Protein AF-G5QFP7-F1 (afdb_monomer_lite)

Sequence (123 aa):
MHLFLHLILKANHSPAVVNTDIGEMLVERGQLITGRPKLVSETFIPDNKVKSLLRSFEGNGMIRIESKGRKFSLITVLKYDDFQAPNCPTDVQRMSNANTSNDAAHSKCCPTDVQYVLESTAA

Secondary structure (DSSP, 8-state):
-HHHHHHHHHS-SS-EEEEETTEEEEE-TTEEEE-HHHHHHHH---HHHHHHHHHHHHHTTSEEEEEETTTEEEEEETTHHHHH----HHHHHHHHT--------------S-----------

Structure (mmCIF, N/CA/C/O backbone):
data_AF-G5QFP7-F1
#
_entry.id   AF-G5QFP7-F1
#
loop_
_atom_site.group_PDB
_atom_site.id
_atom_site.type_symbol
_atom_site.label_atom_id
_atom_site.label_alt_id
_atom_site.label_comp_id
_atom_site.label_asym_id
_atom_site.label_entity_id
_atom_site.label_seq_id
_atom_site.pdbx_PDB_ins_code
_atom_site.Cartn_x
_atom_site.Cartn_y
_atom_site.Cartn_z
_atom_site.occupancy
_atom_site.B_iso_or_equiv
_atom_site.auth_seq_id
_atom_site.auth_comp_id
_atom_site.auth_asym_id
_atom_site.auth_atom_id
_atom_site.pdbx_PDB_model_num
ATOM 1 N N . MET A 1 1 ? 10.704 9.200 -4.167 1.00 63.16 1 MET A N 1
ATOM 2 C CA . MET A 1 1 ? 10.883 7.730 -4.170 1.00 63.16 1 MET A CA 1
ATOM 3 C C . MET A 1 1 ? 10.599 7.045 -2.823 1.00 63.16 1 MET A C 1
ATOM 5 O O . MET A 1 1 ? 10.527 5.827 -2.805 1.00 63.16 1 MET A O 1
ATOM 9 N N . HIS A 1 2 ? 10.361 7.775 -1.720 1.00 90.94 2 HIS A N 1
ATOM 10 C CA . HIS A 1 2 ? 10.196 7.186 -0.377 1.00 90.94 2 HIS A CA 1
ATOM 11 C C . HIS A 1 2 ? 9.010 6.205 -0.229 1.00 90.94 2 HIS A C 1
ATOM 13 O O . HIS A 1 2 ? 9.178 5.130 0.335 1.00 90.94 2 HIS A O 1
ATOM 19 N N . LEU A 1 3 ? 7.828 6.523 -0.783 1.00 96.25 3 LEU A N 1
ATOM 20 C CA . LEU A 1 3 ? 6.635 5.678 -0.607 1.00 96.25 3 LEU A CA 1
ATOM 21 C C . LEU A 1 3 ? 6.778 4.288 -1.240 1.00 96.25 3 LEU A C 1
ATOM 23 O O . LEU A 1 3 ? 6.375 3.311 -0.630 1.00 96.25 3 LEU A O 1
ATOM 27 N N . PHE A 1 4 ? 7.333 4.181 -2.450 1.00 96.50 4 PHE A N 1
ATOM 28 C CA . PHE A 1 4 ? 7.440 2.882 -3.121 1.00 96.50 4 PHE A CA 1
ATOM 29 C C . PHE A 1 4 ? 8.409 1.944 -2.395 1.00 96.50 4 PHE A C 1
ATOM 31 O O . PHE A 1 4 ? 8.081 0.784 -2.171 1.00 96.50 4 PHE A O 1
ATOM 38 N N . LEU A 1 5 ? 9.553 2.472 -1.944 1.00 96.38 5 LEU A N 1
ATOM 39 C CA . LEU A 1 5 ? 10.491 1.717 -1.114 1.00 96.38 5 LEU A CA 1
ATOM 40 C C . LEU A 1 5 ? 9.829 1.249 0.190 1.00 96.38 5 LEU A C 1
ATOM 42 O O . LEU A 1 5 ? 9.967 0.088 0.559 1.00 96.38 5 LEU A O 1
ATOM 46 N N . HIS A 1 6 ? 9.049 2.120 0.839 1.00 97.00 6 HIS A N 1
ATOM 47 C CA . HIS A 1 6 ? 8.269 1.759 2.026 1.00 97.00 6 HIS A CA 1
ATOM 48 C C . HIS A 1 6 ? 7.308 0.593 1.763 1.00 97.00 6 HIS A C 1
ATOM 50 O O . HIS A 1 6 ? 7.210 -0.315 2.581 1.00 97.00 6 HIS A O 1
ATOM 56 N N . LEU A 1 7 ? 6.627 0.580 0.610 1.00 97.44 7 LEU A N 1
ATOM 57 C CA . LEU A 1 7 ? 5.739 -0.524 0.230 1.00 97.44 7 LEU A CA 1
ATOM 58 C C . LEU A 1 7 ? 6.506 -1.835 0.021 1.00 97.44 7 LEU A C 1
ATOM 60 O O . LEU A 1 7 ? 6.042 -2.866 0.491 1.00 97.44 7 LEU A O 1
ATOM 64 N N . ILE A 1 8 ? 7.669 -1.798 -0.639 1.00 96.75 8 ILE A N 1
ATOM 65 C CA . ILE A 1 8 ? 8.512 -2.988 -0.841 1.00 96.75 8 ILE A CA 1
ATOM 66 C C . ILE A 1 8 ? 8.969 -3.548 0.508 1.00 96.75 8 ILE A C 1
ATOM 68 O O . ILE A 1 8 ? 8.805 -4.734 0.765 1.00 96.75 8 ILE A O 1
ATOM 72 N N . LEU A 1 9 ? 9.510 -2.705 1.386 1.00 96.00 9 LEU A N 1
ATOM 73 C CA . LEU A 1 9 ? 10.050 -3.160 2.670 1.00 96.00 9 LEU A CA 1
ATOM 74 C C . LEU A 1 9 ? 8.967 -3.666 3.629 1.00 96.00 9 LEU A C 1
ATOM 76 O O . LEU A 1 9 ? 9.239 -4.516 4.470 1.00 96.00 9 LEU A O 1
ATOM 80 N N . LYS A 1 10 ? 7.745 -3.139 3.519 1.00 96.31 10 LYS A N 1
ATOM 81 C CA . LYS A 1 10 ? 6.613 -3.523 4.368 1.00 96.31 10 LYS A CA 1
ATOM 82 C C . LYS A 1 10 ? 5.808 -4.701 3.804 1.00 96.31 10 LYS A C 1
ATOM 84 O O . LYS A 1 10 ? 5.013 -5.287 4.533 1.00 96.31 10 LYS A O 1
ATOM 89 N N . ALA A 1 11 ? 5.964 -5.020 2.520 1.00 97.19 11 ALA A N 1
ATOM 90 C CA . ALA A 1 11 ? 5.330 -6.182 1.918 1.00 97.19 11 ALA A CA 1
ATOM 91 C C . ALA A 1 11 ? 5.848 -7.475 2.554 1.00 97.19 11 ALA A C 1
ATOM 93 O O . ALA A 1 11 ? 7.031 -7.605 2.867 1.00 97.19 11 ALA A O 1
ATOM 94 N N . ASN A 1 12 ? 4.950 -8.439 2.727 1.00 96.56 12 ASN A N 1
ATOM 95 C CA . ASN A 1 12 ? 5.268 -9.731 3.306 1.00 96.56 12 ASN A CA 1
ATOM 96 C C . ASN A 1 12 ? 6.338 -10.452 2.476 1.00 96.56 12 ASN A C 1
ATOM 98 O O . ASN A 1 12 ? 6.188 -10.619 1.267 1.00 96.56 12 ASN A O 1
ATOM 102 N N . HIS A 1 13 ? 7.394 -10.940 3.131 1.00 94.69 13 HIS A N 1
ATOM 103 C CA . HIS A 1 13 ? 8.433 -11.739 2.468 1.00 94.69 13 HIS A CA 1
ATOM 104 C C . HIS A 1 13 ? 8.004 -13.203 2.243 1.00 94.69 13 HIS A C 1
ATOM 106 O O . HIS A 1 13 ? 8.600 -13.898 1.425 1.00 94.69 13 HIS A O 1
ATOM 112 N N . SER A 1 14 ? 6.981 -13.668 2.959 1.00 93.31 14 SER A N 1
ATOM 113 C CA . SER A 1 14 ? 6.376 -14.998 2.853 1.00 93.31 14 SER A CA 1
ATOM 114 C C . SER A 1 14 ? 4.880 -14.911 3.181 1.00 93.31 14 SER A C 1
ATOM 116 O O . SER A 1 14 ? 4.469 -13.952 3.842 1.00 93.31 14 SER A O 1
ATOM 118 N N . PRO A 1 15 ? 4.048 -15.856 2.707 1.00 95.75 15 PRO A N 1
ATOM 119 C CA . PRO A 1 15 ? 2.617 -15.845 2.992 1.00 95.75 15 PRO A CA 1
ATOM 120 C C . PRO A 1 15 ? 2.332 -15.886 4.497 1.00 95.75 15 PRO A C 1
ATOM 122 O O . PRO A 1 15 ? 2.944 -16.663 5.229 1.00 95.75 15 PRO A O 1
ATOM 125 N N . ALA A 1 16 ? 1.388 -15.067 4.957 1.00 95.25 16 ALA A N 1
ATOM 126 C CA . ALA A 1 16 ? 0.983 -15.015 6.357 1.00 95.25 16 ALA A CA 1
ATOM 127 C C . ALA A 1 16 ? -0.523 -14.781 6.490 1.00 95.25 16 ALA A C 1
ATOM 129 O O . ALA A 1 16 ? -1.113 -14.006 5.737 1.00 95.25 16 ALA A O 1
ATOM 130 N N . VAL A 1 17 ? -1.143 -15.424 7.478 1.00 95.31 17 VAL A N 1
ATOM 131 C CA . VAL A 1 17 ? -2.544 -15.175 7.834 1.00 95.31 17 VAL A CA 1
ATOM 132 C C . VAL A 1 17 ? -2.598 -13.999 8.801 1.00 95.31 17 VAL A C 1
ATOM 134 O O . VAL A 1 17 ? -1.948 -14.010 9.845 1.00 95.31 17 VAL A O 1
ATOM 137 N N . VAL A 1 18 ? -3.365 -12.970 8.447 1.00 92.06 18 VAL A N 1
ATOM 138 C CA . VAL A 1 18 ? -3.527 -11.755 9.249 1.00 92.06 18 VAL A CA 1
ATOM 139 C C . VAL A 1 18 ? -4.977 -11.633 9.697 1.00 92.06 18 VAL A C 1
ATOM 141 O O . VAL A 1 18 ? -5.900 -11.690 8.884 1.00 92.06 18 VAL A O 1
ATOM 144 N N . ASN A 1 19 ? -5.171 -11.417 10.997 1.00 90.94 19 ASN A N 1
ATOM 145 C CA . ASN A 1 19 ? -6.473 -11.098 11.569 1.00 90.94 19 ASN A CA 1
ATOM 146 C C . ASN A 1 19 ? -6.854 -9.655 11.230 1.00 90.94 19 ASN A C 1
ATOM 148 O O . ASN A 1 19 ? -6.150 -8.714 11.600 1.00 90.94 19 ASN A O 1
ATOM 152 N N . THR A 1 20 ? -7.971 -9.478 10.532 1.00 87.12 20 THR A N 1
ATOM 153 C CA . THR A 1 20 ? -8.505 -8.164 10.162 1.00 87.12 20 THR A CA 1
ATOM 154 C C . THR A 1 20 ? -9.934 -7.992 10.664 1.00 87.12 20 THR A C 1
ATOM 156 O O . THR A 1 20 ? -10.604 -8.958 11.021 1.00 87.12 20 THR A O 1
ATOM 159 N N . ASP A 1 21 ? -10.444 -6.761 10.623 1.00 83.88 21 ASP A N 1
ATOM 160 C CA . ASP A 1 21 ? -11.825 -6.434 11.013 1.00 83.88 21 ASP A CA 1
ATOM 161 C C . ASP A 1 21 ? -12.910 -7.185 10.214 1.00 83.88 21 ASP A C 1
ATOM 163 O O . ASP A 1 21 ? -14.076 -7.163 10.600 1.00 83.88 21 ASP A O 1
ATOM 167 N N . ILE A 1 22 ? -12.554 -7.795 9.079 1.00 85.62 22 ILE A N 1
ATOM 168 C CA . ILE A 1 22 ? -13.463 -8.580 8.228 1.00 85.62 22 ILE A CA 1
ATOM 169 C C . ILE A 1 22 ? -13.209 -10.093 8.327 1.00 85.62 22 ILE A C 1
ATOM 171 O O . ILE A 1 22 ? -13.807 -10.852 7.570 1.00 85.62 22 ILE A O 1
ATOM 175 N N . GLY A 1 23 ? -12.335 -10.524 9.243 1.00 88.62 23 GLY A N 1
ATOM 176 C CA . GLY A 1 23 ? -11.930 -11.915 9.438 1.00 88.62 23 GLY A CA 1
ATOM 177 C C . GLY A 1 23 ? -10.452 -12.169 9.135 1.00 88.62 23 GLY A C 1
ATOM 178 O O . GLY A 1 23 ? -9.664 -11.245 8.905 1.00 88.62 23 GLY A O 1
ATOM 179 N N . GLU A 1 24 ? -10.079 -13.444 9.151 1.00 91.88 24 GLU A N 1
ATOM 180 C CA . GLU A 1 24 ? -8.751 -13.905 8.751 1.00 91.88 24 GLU A CA 1
ATOM 181 C C . GLU A 1 24 ? -8.560 -13.739 7.243 1.00 91.88 24 GLU A C 1
ATOM 183 O O . GLU A 1 24 ? -9.412 -14.124 6.440 1.00 91.88 24 GLU A O 1
ATOM 188 N N . MET A 1 25 ? -7.428 -13.160 6.849 1.00 91.75 25 MET A N 1
ATOM 189 C CA . MET A 1 25 ? -7.066 -13.003 5.448 1.00 91.75 25 MET A CA 1
ATOM 190 C C . MET A 1 25 ? -5.656 -13.528 5.211 1.00 91.75 25 MET A C 1
ATOM 192 O O . MET A 1 25 ? -4.717 -13.140 5.907 1.00 91.75 25 MET A O 1
ATOM 196 N N . LEU A 1 26 ? -5.507 -14.387 4.203 1.00 95.12 26 LEU A N 1
ATOM 197 C CA . LEU A 1 26 ? -4.199 -14.791 3.703 1.00 95.12 26 LEU A CA 1
ATOM 198 C C . LEU A 1 26 ? -3.586 -13.625 2.921 1.00 95.12 26 LEU A C 1
ATOM 200 O O . LEU A 1 26 ? -4.176 -13.127 1.960 1.00 95.12 26 LEU A O 1
ATOM 204 N N . VAL A 1 27 ? -2.423 -13.168 3.370 1.00 96.62 27 VAL A N 1
ATOM 205 C CA . VAL A 1 27 ? -1.627 -12.124 2.727 1.00 96.62 27 VAL A CA 1
ATOM 206 C C . VAL A 1 27 ? -0.403 -12.792 2.133 1.00 96.62 27 VAL A C 1
ATOM 208 O O . VAL A 1 27 ? 0.489 -13.232 2.861 1.00 96.62 27 VAL A O 1
ATOM 211 N N . GLU A 1 28 ? -0.377 -12.869 0.809 1.00 97.19 28 GLU A N 1
ATOM 212 C CA . GLU A 1 28 ? 0.690 -13.528 0.071 1.00 97.19 28 GLU A CA 1
ATOM 213 C C . GLU A 1 28 ? 1.997 -12.740 0.133 1.00 97.19 28 GLU A C 1
ATOM 215 O O . GLU A 1 28 ? 2.058 -11.558 0.492 1.00 97.19 28 GLU A O 1
ATOM 220 N N . ARG A 1 29 ? 3.072 -13.404 -0.282 1.00 96.06 29 ARG A N 1
ATOM 221 C CA . ARG A 1 29 ? 4.358 -12.752 -0.495 1.00 96.06 29 ARG A CA 1
ATOM 222 C C . ARG A 1 29 ? 4.232 -11.584 -1.486 1.00 96.06 29 ARG A C 1
ATOM 224 O O . ARG A 1 29 ? 3.539 -11.678 -2.495 1.00 96.06 29 ARG A O 1
ATOM 231 N N . GLY A 1 30 ? 4.910 -10.474 -1.201 1.00 97.12 30 GLY A N 1
ATOM 232 C CA . GLY A 1 30 ? 4.831 -9.239 -1.982 1.00 97.12 30 GLY A CA 1
ATOM 233 C C . GLY A 1 30 ? 3.546 -8.437 -1.756 1.00 97.12 30 GLY A C 1
ATOM 234 O O . GLY A 1 30 ? 3.326 -7.433 -2.440 1.00 97.12 30 GLY A O 1
ATOM 235 N N . GLN A 1 31 ? 2.703 -8.842 -0.799 1.00 98.06 31 GLN A N 1
ATOM 236 C CA . GLN A 1 31 ? 1.487 -8.123 -0.436 1.00 98.06 31 GLN A CA 1
ATOM 237 C C . GLN A 1 31 ? 1.583 -7.466 0.939 1.00 98.06 31 GLN A C 1
ATOM 239 O O . GLN A 1 31 ? 2.311 -7.910 1.822 1.00 98.06 31 GLN A O 1
ATOM 244 N N . LEU A 1 32 ? 0.809 -6.401 1.128 1.00 97.31 32 LEU A N 1
ATOM 245 C CA . LEU A 1 32 ? 0.604 -5.764 2.422 1.00 97.31 32 LEU A CA 1
ATOM 246 C C . LEU A 1 32 ? -0.826 -5.258 2.570 1.00 97.31 32 LEU A C 1
ATOM 248 O O . LEU A 1 32 ? -1.436 -4.767 1.618 1.00 97.31 32 LEU A O 1
ATOM 252 N N . ILE A 1 33 ? -1.328 -5.305 3.799 1.00 95.88 33 ILE A N 1
ATOM 253 C CA . ILE A 1 33 ? -2.571 -4.642 4.186 1.00 95.88 33 ILE A CA 1
ATOM 254 C C . ILE A 1 33 ? -2.221 -3.271 4.755 1.00 95.88 33 ILE A C 1
ATOM 256 O O . ILE A 1 33 ? -1.429 -3.151 5.689 1.00 95.88 33 ILE A O 1
ATOM 260 N N . THR A 1 34 ? -2.811 -2.215 4.204 1.00 95.62 34 THR A N 1
ATOM 261 C CA . THR A 1 34 ? -2.606 -0.859 4.718 1.00 95.62 34 THR A CA 1
ATOM 262 C C . THR A 1 34 ? -3.771 0.063 4.371 1.00 95.62 34 THR A C 1
ATOM 264 O O . THR A 1 34 ? -4.638 -0.263 3.564 1.00 95.62 34 THR A O 1
ATOM 267 N N . GLY A 1 35 ? -3.802 1.241 4.985 1.00 94.12 35 GLY A N 1
ATOM 268 C CA . GLY A 1 35 ? -4.729 2.320 4.654 1.00 94.12 35 GLY A CA 1
ATOM 269 C C . GLY A 1 35 ? -3.970 3.611 4.368 1.00 94.12 35 GLY A C 1
ATOM 270 O O . GLY A 1 35 ? -2.861 3.813 4.866 1.00 94.12 35 GLY A O 1
ATOM 271 N N . ARG A 1 36 ? -4.579 4.530 3.608 1.00 94.12 36 ARG A N 1
ATOM 272 C CA . ARG A 1 36 ? -3.963 5.840 3.320 1.00 94.12 36 ARG A CA 1
ATOM 273 C C . ARG A 1 36 ? -3.558 6.608 4.589 1.00 94.12 36 ARG A C 1
ATOM 275 O O . ARG A 1 36 ? -2.409 7.036 4.634 1.00 94.12 36 ARG A O 1
ATOM 282 N N . PRO A 1 37 ? -4.391 6.701 5.650 1.00 94.81 37 PRO A N 1
ATOM 283 C CA . PRO A 1 37 ? -3.981 7.366 6.891 1.00 94.81 37 PRO A CA 1
ATOM 284 C C . PRO A 1 37 ? -2.747 6.726 7.538 1.00 94.81 37 PRO A C 1
ATOM 286 O O . PRO A 1 37 ? -1.873 7.435 8.034 1.00 94.81 37 PRO A O 1
ATOM 289 N N . LYS A 1 38 ? -2.629 5.391 7.477 1.00 95.62 38 LYS A N 1
ATOM 290 C CA . LYS A 1 38 ? -1.463 4.674 8.001 1.00 95.62 38 LYS A CA 1
ATOM 291 C C . LYS A 1 38 ? -0.205 5.025 7.207 1.00 95.62 38 LYS A C 1
ATOM 293 O O . LYS A 1 38 ? 0.798 5.390 7.809 1.00 95.62 38 LYS A O 1
ATOM 298 N N . LEU A 1 39 ? -0.277 5.015 5.875 1.00 96.50 39 LEU A N 1
ATOM 299 C CA . LEU A 1 39 ? 0.843 5.416 5.014 1.00 96.50 39 LEU A CA 1
ATOM 300 C C . LEU A 1 39 ? 1.286 6.861 5.272 1.00 96.50 39 LEU A C 1
ATOM 302 O O . LEU A 1 39 ? 2.484 7.121 5.337 1.00 96.50 39 LEU A O 1
ATOM 306 N N . VAL A 1 40 ? 0.344 7.787 5.466 1.00 97.06 40 VAL A N 1
ATOM 307 C CA . VAL A 1 40 ? 0.648 9.179 5.838 1.00 97.06 40 VAL A CA 1
ATOM 308 C C . VAL A 1 40 ? 1.401 9.226 7.168 1.00 97.06 40 VAL A C 1
ATOM 310 O O . VAL A 1 40 ? 2.436 9.879 7.247 1.00 97.06 40 VAL A O 1
ATOM 313 N N . SER A 1 41 ? 0.930 8.494 8.185 1.00 97.12 41 SER A N 1
ATOM 314 C CA . SER A 1 41 ? 1.572 8.467 9.507 1.00 97.12 41 SER A CA 1
ATOM 315 C C . SER A 1 41 ? 2.969 7.840 9.502 1.00 97.12 41 SER A C 1
ATOM 317 O O . SER A 1 41 ? 3.836 8.287 10.238 1.00 97.12 41 SER A O 1
ATOM 319 N N . GLU A 1 42 ? 3.200 6.822 8.668 1.00 96.31 42 GLU A N 1
ATOM 320 C CA . GLU A 1 42 ? 4.479 6.104 8.616 1.00 96.31 42 GLU A CA 1
ATOM 321 C C . GLU A 1 42 ? 5.521 6.819 7.756 1.00 96.31 42 GLU A C 1
ATOM 323 O O . GLU A 1 42 ? 6.711 6.755 8.041 1.00 96.31 42 GLU A O 1
ATOM 328 N N . THR A 1 43 ? 5.083 7.487 6.687 1.00 96.31 43 THR A N 1
ATOM 329 C CA . THR A 1 43 ? 5.996 8.087 5.704 1.00 96.31 43 THR A CA 1
ATOM 330 C C . THR A 1 43 ? 6.102 9.603 5.812 1.00 96.31 43 THR A C 1
ATOM 332 O O . THR A 1 43 ? 6.933 10.192 5.123 1.00 96.31 43 THR A O 1
ATOM 335 N N . PHE A 1 44 ? 5.241 10.237 6.616 1.00 95.75 44 PHE A N 1
ATOM 336 C CA . PHE A 1 44 ? 5.073 11.692 6.713 1.00 95.75 44 PHE A CA 1
ATOM 337 C C . PHE A 1 44 ? 4.788 12.378 5.364 1.00 95.75 44 PHE A C 1
ATOM 339 O O . PHE A 1 44 ? 4.980 13.584 5.196 1.00 95.75 44 PHE A O 1
ATOM 346 N N . ILE A 1 45 ? 4.300 11.620 4.377 1.00 96.50 45 ILE A N 1
ATOM 347 C CA . ILE A 1 45 ? 3.881 12.147 3.079 1.00 96.50 45 ILE A CA 1
ATOM 348 C C . ILE A 1 45 ? 2.428 12.628 3.205 1.00 96.50 45 ILE A C 1
ATOM 350 O O . ILE A 1 45 ? 1.581 11.859 3.653 1.00 96.50 45 ILE A O 1
ATOM 354 N N . PRO A 1 46 ? 2.091 13.855 2.764 1.00 96.50 46 PRO A N 1
ATOM 355 C CA . PRO A 1 46 ? 0.716 14.357 2.799 1.00 96.50 46 PRO A CA 1
ATOM 356 C C . PRO A 1 46 ? -0.281 13.442 2.068 1.00 96.50 46 PRO A C 1
ATOM 358 O O . PRO A 1 46 ? 0.040 12.934 0.991 1.00 96.50 46 PRO A O 1
ATOM 361 N N . ASP A 1 47 ? -1.513 13.300 2.579 1.00 96.31 47 ASP A N 1
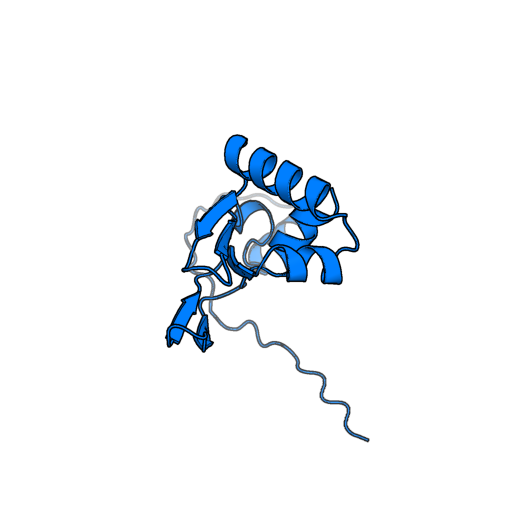ATOM 362 C CA . ASP A 1 47 ? -2.533 12.373 2.032 1.00 96.31 47 ASP A CA 1
ATOM 363 C C . ASP A 1 47 ? -2.760 12.546 0.524 1.00 96.31 47 ASP A C 1
ATOM 365 O O . ASP A 1 47 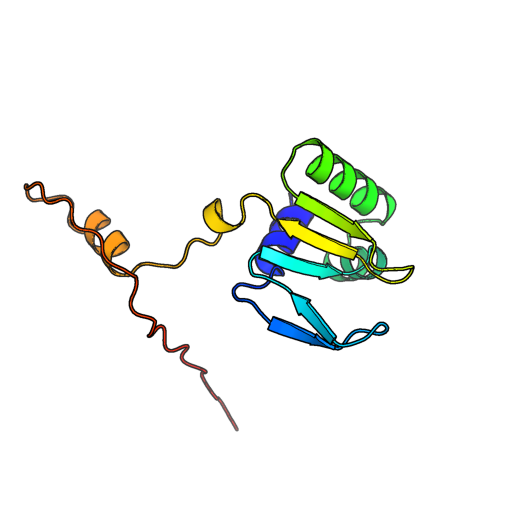? -2.751 11.572 -0.230 1.00 96.31 47 ASP A O 1
ATOM 369 N N . ASN A 1 48 ? -2.863 13.794 0.056 1.00 96.81 48 ASN A N 1
ATOM 370 C CA . ASN A 1 48 ? -3.034 14.098 -1.367 1.00 96.81 48 ASN A CA 1
ATOM 371 C C . ASN A 1 48 ? -1.874 13.562 -2.220 1.00 96.81 48 ASN A C 1
ATOM 373 O O . ASN A 1 48 ? -2.093 13.042 -3.317 1.00 96.81 48 ASN A O 1
ATOM 377 N N . LYS A 1 49 ? -0.639 13.645 -1.706 1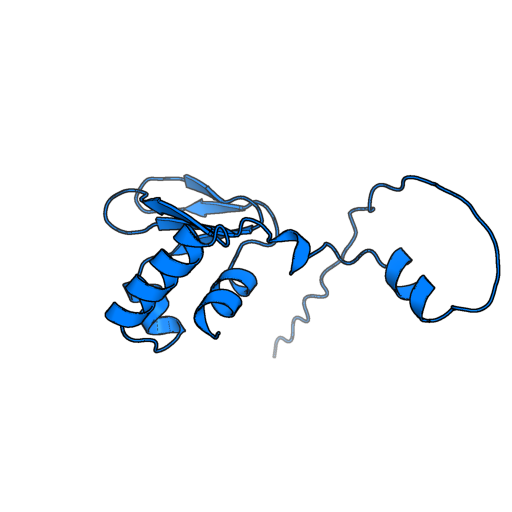.00 96.88 49 LYS A N 1
ATOM 378 C CA . LYS A 1 49 ? 0.545 13.100 -2.378 1.00 96.88 49 LYS A CA 1
ATOM 379 C C . LYS A 1 49 ? 0.558 11.577 -2.321 1.00 96.88 49 LYS A C 1
ATOM 381 O O . LYS A 1 49 ? 0.814 10.968 -3.352 1.00 96.88 49 LYS A O 1
ATOM 386 N N . VAL A 1 50 ? 0.230 10.962 -1.181 1.00 97.31 50 VAL A N 1
ATOM 387 C CA . VAL A 1 50 ? 0.094 9.496 -1.072 1.00 97.31 50 VAL A CA 1
ATOM 388 C C . VAL A 1 50 ? -0.921 8.982 -2.091 1.00 97.31 50 VAL A C 1
ATOM 390 O O . VAL A 1 50 ? -0.612 8.079 -2.860 1.00 97.31 50 VAL A O 1
ATOM 393 N N . LYS A 1 51 ? -2.104 9.601 -2.167 1.00 96.25 51 LYS A N 1
ATOM 394 C CA . LYS A 1 51 ? -3.151 9.246 -3.134 1.00 96.25 51 LYS A CA 1
ATOM 395 C C . LYS A 1 51 ? -2.665 9.358 -4.580 1.00 96.25 51 LYS A C 1
ATOM 397 O O . LYS A 1 51 ? -2.916 8.451 -5.368 1.00 96.25 51 LYS A O 1
ATOM 402 N N . SER A 1 52 ? -1.997 10.459 -4.924 1.00 97.31 52 SER A N 1
ATOM 403 C CA . SER A 1 52 ? -1.454 10.674 -6.270 1.00 97.31 52 SER A CA 1
ATOM 404 C C . SER A 1 52 ? -0.397 9.623 -6.625 1.00 97.31 52 SER A C 1
ATOM 406 O O . SER A 1 52 ? -0.500 8.971 -7.657 1.00 97.31 52 SER A O 1
ATOM 408 N N . LEU A 1 53 ? 0.555 9.376 -5.720 1.00 97.25 53 LEU A N 1
ATOM 409 C CA . LEU A 1 53 ? 1.621 8.393 -5.916 1.00 97.25 53 LEU A CA 1
ATOM 410 C C . LEU A 1 53 ? 1.079 6.972 -6.068 1.00 97.25 53 LEU A C 1
ATOM 412 O O . LEU A 1 53 ? 1.494 6.274 -6.983 1.00 97.25 53 LEU A O 1
ATOM 416 N N . LEU A 1 54 ? 0.130 6.559 -5.222 1.00 97.25 54 LEU A N 1
ATOM 417 C CA . LEU A 1 54 ? -0.507 5.245 -5.336 1.00 97.25 54 LEU A CA 1
ATOM 418 C C . LEU A 1 54 ? -1.188 5.064 -6.700 1.00 97.25 54 LEU A C 1
ATOM 420 O O . LEU A 1 54 ? -1.013 4.024 -7.325 1.00 97.25 54 LEU A O 1
ATOM 424 N N . ARG A 1 55 ? -1.885 6.096 -7.200 1.00 97.19 55 ARG A N 1
ATOM 425 C CA . ARG A 1 55 ? -2.481 6.078 -8.547 1.00 97.19 55 ARG A CA 1
ATOM 426 C C . ARG A 1 55 ? -1.429 6.001 -9.650 1.00 97.19 55 ARG A C 1
ATOM 428 O O . ARG A 1 55 ? -1.613 5.251 -10.600 1.00 97.19 55 ARG A O 1
ATOM 435 N N . SER A 1 56 ? -0.335 6.754 -9.539 1.00 97.75 56 SER A N 1
ATOM 436 C CA . SER A 1 56 ? 0.771 6.685 -10.501 1.00 97.75 56 SER A CA 1
ATOM 437 C C . SER A 1 56 ? 1.441 5.313 -10.509 1.00 97.75 56 SER A C 1
ATOM 439 O O . SER A 1 56 ? 1.728 4.787 -11.576 1.00 97.75 56 SER A O 1
ATOM 441 N N . PHE A 1 57 ? 1.674 4.710 -9.342 1.00 97.31 57 PHE A N 1
ATOM 442 C CA . PHE A 1 57 ? 2.273 3.378 -9.244 1.00 97.31 57 PHE A CA 1
ATOM 443 C C . PHE A 1 57 ? 1.368 2.302 -9.840 1.00 97.31 57 PHE A C 1
ATOM 445 O O . PHE A 1 57 ? 1.860 1.417 -10.535 1.00 97.31 57 PHE A O 1
ATOM 452 N N . GLU A 1 58 ? 0.060 2.392 -9.605 1.00 97.25 58 GLU A N 1
ATOM 453 C CA . GLU A 1 58 ? -0.916 1.487 -10.209 1.00 97.25 58 GLU A CA 1
ATOM 454 C C . GLU A 1 58 ? -0.990 1.669 -11.733 1.00 97.25 58 GLU A C 1
ATOM 456 O O . GLU A 1 58 ? -0.870 0.696 -12.472 1.00 97.25 58 GLU A O 1
ATOM 461 N N . GLY A 1 59 ? -1.067 2.914 -12.219 1.00 97.69 59 GLY A N 1
ATOM 462 C CA . GLY A 1 59 ? -1.073 3.219 -13.656 1.00 97.69 59 GLY A CA 1
ATOM 463 C C . GLY A 1 59 ? 0.204 2.797 -14.391 1.00 97.69 59 GLY A C 1
ATOM 464 O O . GLY A 1 59 ? 0.147 2.439 -15.563 1.00 97.69 59 GLY A O 1
ATOM 465 N N . ASN A 1 60 ? 1.343 2.778 -13.694 1.00 96.81 60 ASN A N 1
ATOM 466 C CA . ASN A 1 60 ? 2.628 2.322 -14.229 1.00 96.81 60 ASN A CA 1
ATOM 467 C C . ASN A 1 60 ? 2.855 0.806 -14.069 1.00 96.81 60 ASN A C 1
ATOM 469 O O . ASN A 1 60 ? 3.945 0.325 -14.375 1.00 96.81 60 ASN A O 1
ATOM 473 N N . GLY A 1 61 ? 1.884 0.050 -13.544 1.00 96.81 61 GLY A N 1
ATOM 474 C CA . GLY A 1 61 ? 2.025 -1.393 -13.333 1.00 96.81 61 GLY A CA 1
ATOM 475 C C . GLY A 1 61 ? 3.077 -1.770 -12.283 1.00 96.81 61 GLY A C 1
ATOM 476 O O . GLY A 1 61 ? 3.679 -2.838 -12.358 1.00 96.81 61 GLY A O 1
ATOM 477 N N . MET A 1 62 ? 3.331 -0.897 -11.306 1.00 97.25 62 MET A N 1
ATOM 478 C CA . MET A 1 62 ? 4.253 -1.175 -10.197 1.00 97.25 62 MET A CA 1
ATOM 479 C C . MET A 1 62 ? 3.547 -1.909 -9.053 1.00 97.25 62 MET A C 1
ATOM 481 O O . MET A 1 62 ? 4.130 -2.788 -8.415 1.00 97.25 62 MET A O 1
ATOM 485 N N . ILE A 1 63 ? 2.288 -1.548 -8.793 1.00 98.19 63 ILE A N 1
ATOM 486 C CA . ILE A 1 63 ? 1.452 -2.138 -7.744 1.00 98.19 63 ILE A CA 1
ATOM 487 C C . ILE A 1 63 ? 0.035 -2.405 -8.259 1.00 98.19 63 ILE A C 1
ATOM 489 O O . ILE A 1 63 ? -0.405 -1.783 -9.220 1.00 98.19 63 ILE A O 1
ATOM 493 N N . ARG A 1 64 ? -0.698 -3.280 -7.570 1.00 98.31 64 ARG A N 1
ATOM 494 C CA . ARG A 1 64 ? -2.154 -3.445 -7.684 1.00 98.31 64 ARG A CA 1
ATOM 495 C C . ARG A 1 64 ? -2.799 -3.114 -6.345 1.00 98.31 64 ARG A C 1
ATOM 497 O O . ARG A 1 64 ? -2.290 -3.564 -5.316 1.00 98.31 64 ARG A O 1
ATOM 504 N N . ILE A 1 65 ? -3.901 -2.365 -6.343 1.00 97.44 65 ILE A N 1
ATOM 505 C CA . ILE A 1 65 ? -4.615 -2.004 -5.115 1.00 97.44 65 ILE A CA 1
ATOM 506 C C . ILE A 1 65 ? -6.019 -2.607 -5.129 1.00 97.44 65 ILE A C 1
ATOM 508 O O . ILE A 1 65 ? -6.854 -2.288 -5.968 1.00 97.44 65 ILE A O 1
ATOM 512 N N . GLU A 1 66 ? -6.317 -3.441 -4.139 1.00 95.56 66 GLU A N 1
ATOM 513 C CA . GLU A 1 66 ? -7.650 -3.994 -3.923 1.00 95.56 66 GLU A CA 1
ATOM 514 C C . GLU A 1 66 ? -8.262 -3.406 -2.657 1.00 95.56 66 GLU A C 1
ATOM 516 O O . GLU A 1 66 ? -7.751 -3.585 -1.551 1.00 95.56 66 GLU A O 1
ATOM 521 N N . SER A 1 67 ? -9.391 -2.717 -2.795 1.00 93.19 67 SER A N 1
ATOM 522 C CA . SER A 1 67 ? -10.120 -2.210 -1.631 1.00 93.19 67 SER A CA 1
ATOM 523 C C . SER A 1 67 ? -10.835 -3.361 -0.923 1.00 93.19 67 SER A C 1
ATOM 525 O O . SER A 1 67 ? -11.707 -4.003 -1.505 1.00 93.19 67 SER A O 1
ATOM 527 N N . LYS A 1 68 ? -10.487 -3.616 0.341 1.00 90.00 68 LYS A N 1
ATOM 528 C CA . LYS A 1 68 ? -11.136 -4.627 1.185 1.00 90.00 68 LYS A CA 1
ATOM 529 C C . LYS A 1 68 ? -12.047 -3.892 2.173 1.00 90.00 68 LYS A C 1
ATOM 531 O O . LYS A 1 68 ? -11.704 -3.618 3.320 1.00 90.00 68 LYS A O 1
ATOM 536 N N . GLY A 1 69 ? -13.207 -3.475 1.666 1.00 81.94 69 GLY A N 1
ATOM 537 C CA . GLY A 1 69 ? -14.176 -2.666 2.409 1.00 81.94 69 GLY A CA 1
ATOM 538 C C . GLY A 1 69 ? -13.780 -1.188 2.527 1.00 81.94 69 GLY A C 1
ATOM 539 O O . GLY A 1 69 ? -13.142 -0.626 1.640 1.00 81.94 69 GLY A O 1
ATOM 540 N N . ARG A 1 70 ? -14.205 -0.529 3.616 1.00 78.62 70 ARG A N 1
ATOM 541 C CA . ARG A 1 70 ? -14.020 0.927 3.816 1.00 78.62 70 ARG A CA 1
ATOM 542 C C . ARG A 1 70 ? -12.744 1.314 4.571 1.00 78.62 70 ARG A C 1
ATOM 544 O O . ARG A 1 70 ? -12.390 2.489 4.566 1.00 78.62 70 ARG A O 1
ATOM 551 N N . LYS A 1 71 ? -12.090 0.369 5.255 1.00 81.69 71 LYS A N 1
ATOM 552 C CA . LYS A 1 71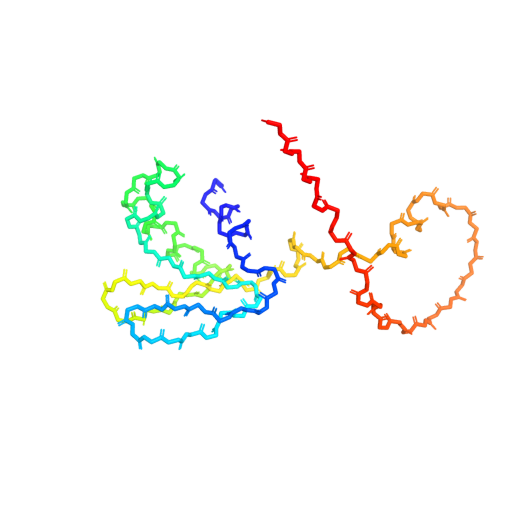 ? -11.025 0.676 6.228 1.00 81.69 71 LYS A CA 1
ATOM 553 C C . LYS A 1 71 ? -9.614 0.508 5.674 1.00 81.69 71 LYS A C 1
ATOM 555 O O . LYS A 1 71 ? -8.733 1.289 6.028 1.00 81.69 71 LYS A O 1
ATOM 560 N N . PHE A 1 72 ? -9.394 -0.482 4.814 1.00 91.31 72 PHE A N 1
ATOM 561 C CA . PHE A 1 72 ? -8.060 -0.809 4.324 1.00 91.31 72 PHE A CA 1
ATOM 562 C C . PHE A 1 72 ? -8.075 -1.334 2.888 1.00 91.31 72 PHE A C 1
ATOM 564 O O . PHE A 1 72 ? -9.114 -1.655 2.305 1.00 91.31 72 PHE A O 1
ATOM 571 N N . SER A 1 73 ? -6.883 -1.398 2.315 1.00 95.00 73 SER A N 1
ATOM 572 C CA . SER A 1 73 ? -6.618 -1.937 0.994 1.00 95.00 73 SER A CA 1
ATOM 573 C C . SER A 1 73 ? -5.524 -2.992 1.090 1.00 95.00 73 SER A C 1
ATOM 575 O O . SER A 1 73 ? -4.583 -2.864 1.876 1.00 95.00 73 SER A O 1
ATOM 577 N N . LEU A 1 74 ? -5.653 -4.025 0.269 1.00 97.12 74 LEU A N 1
ATOM 578 C CA . LEU A 1 74 ? -4.587 -4.968 -0.015 1.00 97.12 74 LEU A CA 1
ATOM 579 C C . LEU A 1 74 ? -3.780 -4.409 -1.185 1.00 97.12 74 LEU A C 1
ATOM 581 O O . LEU A 1 74 ? -4.313 -4.218 -2.277 1.00 97.12 74 LEU A O 1
ATOM 585 N N . ILE A 1 75 ? -2.507 -4.121 -0.951 1.00 98.12 75 ILE A N 1
ATOM 586 C CA . ILE A 1 75 ? -1.577 -3.685 -1.989 1.00 98.12 75 ILE A CA 1
ATOM 587 C C . ILE A 1 75 ? -0.709 -4.884 -2.364 1.00 98.12 75 ILE A C 1
ATOM 589 O O . ILE A 1 75 ? -0.162 -5.541 -1.486 1.00 98.12 75 ILE A O 1
ATOM 593 N N . THR A 1 76 ? -0.584 -5.166 -3.659 1.00 98.44 76 THR A N 1
ATOM 594 C CA . THR A 1 76 ? 0.336 -6.174 -4.211 1.00 98.44 76 THR A CA 1
ATOM 595 C C . THR A 1 76 ? 1.431 -5.468 -5.001 1.00 98.44 76 THR A C 1
ATOM 597 O O . THR A 1 76 ? 1.114 -4.692 -5.900 1.00 98.44 76 THR A O 1
ATOM 600 N N . VAL A 1 77 ? 2.702 -5.731 -4.702 1.00 98.06 77 VAL A N 1
ATOM 601 C CA . VAL A 1 77 ? 3.841 -5.246 -5.497 1.00 98.06 77 VAL A CA 1
ATOM 602 C C . VAL A 1 77 ? 4.076 -6.221 -6.653 1.00 98.06 77 VAL A C 1
ATOM 604 O O . VAL A 1 77 ? 4.427 -7.373 -6.426 1.00 98.06 77 VAL A O 1
ATOM 607 N N . LEU A 1 78 ? 3.868 -5.781 -7.899 1.00 97.06 78 LEU A N 1
ATOM 608 C CA . LEU A 1 78 ? 3.801 -6.696 -9.051 1.00 97.06 78 LEU A CA 1
ATOM 609 C C . LEU A 1 78 ? 5.151 -7.320 -9.425 1.00 97.06 78 LEU A C 1
ATOM 611 O O . LEU A 1 78 ? 5.189 -8.448 -9.901 1.00 97.06 78 LEU A O 1
ATOM 615 N N . LYS A 1 79 ? 6.249 -6.600 -9.192 1.00 93.56 79 LYS A N 1
ATOM 616 C CA . LYS A 1 79 ? 7.622 -7.051 -9.463 1.00 93.56 79 LYS A CA 1
ATOM 617 C C . LYS A 1 79 ? 8.420 -7.251 -8.176 1.00 93.56 79 LYS A C 1
ATOM 619 O O . LYS A 1 79 ? 9.572 -6.852 -8.094 1.00 93.56 79 LYS A O 1
ATOM 624 N N . TYR A 1 80 ? 7.785 -7.776 -7.128 1.00 96.00 80 TYR A N 1
ATOM 625 C CA . TYR A 1 80 ? 8.417 -7.888 -5.809 1.00 96.00 80 TYR A CA 1
ATOM 626 C C . TYR A 1 80 ? 9.712 -8.717 -5.834 1.00 96.00 80 TYR A C 1
ATOM 628 O O . TYR A 1 80 ? 10.685 -8.345 -5.181 1.00 96.00 80 TYR A O 1
ATOM 636 N N . ASP A 1 81 ? 9.748 -9.780 -6.639 1.00 91.50 81 ASP A N 1
ATOM 637 C CA . ASP A 1 81 ? 10.928 -10.634 -6.816 1.00 91.50 81 ASP A CA 1
ATOM 638 C C . ASP A 1 81 ? 12.151 -9.892 -7.353 1.00 91.50 81 ASP A C 1
ATOM 640 O O . ASP A 1 81 ? 13.259 -10.158 -6.899 1.00 91.50 81 ASP A O 1
ATOM 644 N N . ASP A 1 82 ? 11.960 -8.900 -8.224 1.00 91.88 82 ASP A N 1
ATOM 645 C CA . ASP A 1 82 ? 13.062 -8.095 -8.764 1.00 91.88 82 ASP A CA 1
ATOM 646 C C . ASP A 1 82 ? 13.758 -7.264 -7.668 1.00 91.88 82 ASP A C 1
ATOM 648 O O . ASP A 1 82 ? 14.909 -6.860 -7.824 1.00 91.88 82 ASP A O 1
ATOM 652 N N . PHE A 1 83 ? 13.064 -6.991 -6.555 1.00 91.00 83 PHE A N 1
ATOM 653 C CA . PHE A 1 83 ? 13.569 -6.170 -5.449 1.00 91.00 83 PHE A CA 1
ATOM 654 C C . PHE A 1 83 ? 13.952 -6.974 -4.205 1.00 91.00 83 PHE A C 1
ATOM 656 O O . PHE A 1 83 ? 14.755 -6.501 -3.404 1.00 91.00 83 PHE A O 1
ATOM 663 N N . GLN A 1 84 ? 13.326 -8.131 -3.994 1.00 91.88 84 GLN A N 1
ATOM 664 C CA . GLN A 1 84 ? 13.435 -8.933 -2.772 1.00 91.88 84 GLN A CA 1
ATOM 665 C C . GLN A 1 84 ? 13.623 -10.415 -3.104 1.00 91.88 84 GLN A C 1
ATOM 667 O O . GLN A 1 84 ? 13.054 -11.277 -2.436 1.00 91.88 84 GLN A O 1
ATOM 672 N N . ALA A 1 85 ? 14.380 -10.725 -4.160 1.00 86.50 85 ALA A N 1
ATOM 673 C CA . ALA A 1 85 ? 14.687 -12.100 -4.538 1.00 86.50 85 ALA A CA 1
ATOM 674 C C . ALA A 1 85 ? 15.201 -12.897 -3.322 1.00 86.50 85 ALA A C 1
ATOM 676 O O . ALA A 1 85 ? 15.967 -12.359 -2.516 1.00 86.50 85 ALA A O 1
ATOM 677 N N . PRO A 1 86 ? 14.803 -14.172 -3.167 1.00 79.00 86 PRO A N 1
ATOM 678 C CA . PRO A 1 86 ? 15.389 -15.030 -2.150 1.00 79.00 86 PRO A CA 1
ATOM 679 C C . PRO A 1 86 ? 16.907 -15.053 -2.336 1.00 79.00 86 PRO A C 1
ATOM 681 O O . PRO A 1 86 ? 17.391 -15.393 -3.416 1.00 79.00 86 PRO A O 1
ATOM 684 N N . ASN A 1 87 ? 17.662 -14.693 -1.297 1.00 68.50 87 ASN A N 1
ATOM 685 C CA . ASN A 1 87 ? 19.111 -14.836 -1.339 1.00 68.50 87 ASN A CA 1
ATOM 686 C C . ASN A 1 87 ? 19.437 -16.320 -1.508 1.00 68.50 87 ASN A C 1
ATOM 688 O O . ASN A 1 87 ? 19.247 -17.109 -0.585 1.00 68.50 87 ASN A O 1
ATOM 692 N N . CYS A 1 88 ? 19.932 -16.694 -2.686 1.00 58.31 88 CYS A N 1
ATOM 693 C CA . CYS A 1 88 ? 20.522 -17.999 -2.912 1.00 58.31 88 CYS A CA 1
ATOM 694 C C . CYS A 1 88 ? 22.018 -17.887 -2.578 1.00 58.31 88 CYS A C 1
ATOM 696 O O . CYS A 1 88 ? 22.748 -17.209 -3.309 1.00 58.31 88 CYS A O 1
ATOM 698 N N . PRO A 1 89 ? 22.516 -18.518 -1.495 1.00 60.50 89 PRO A N 1
ATOM 699 C CA . PRO A 1 89 ? 23.929 -18.429 -1.114 1.00 60.50 89 PRO A CA 1
ATOM 700 C C . PRO A 1 89 ? 24.879 -18.867 -2.240 1.00 60.50 89 PRO A C 1
ATOM 702 O O . PRO A 1 89 ? 26.022 -18.419 -2.309 1.00 60.50 89 PRO A O 1
ATOM 705 N N . THR A 1 90 ? 24.396 -19.722 -3.146 1.00 57.50 90 THR A N 1
ATOM 706 C CA . THR A 1 90 ? 25.164 -20.262 -4.270 1.00 57.50 90 THR A CA 1
ATOM 707 C C . THR A 1 90 ? 25.483 -19.216 -5.347 1.00 57.50 90 THR A C 1
ATOM 709 O O . THR A 1 90 ? 26.554 -19.291 -5.944 1.00 57.50 90 THR A O 1
ATOM 712 N N . ASP A 1 91 ? 24.629 -18.209 -5.571 1.00 53.09 91 ASP A N 1
ATOM 713 C CA . ASP A 1 91 ? 24.870 -17.187 -6.608 1.00 53.09 91 ASP A CA 1
ATOM 714 C C . ASP A 1 91 ? 25.859 -16.102 -6.160 1.00 53.09 91 ASP A C 1
ATOM 716 O O . ASP A 1 91 ? 26.608 -15.555 -6.973 1.00 53.09 91 ASP A O 1
ATOM 720 N N . VAL A 1 92 ? 25.936 -15.825 -4.855 1.00 52.88 92 VAL A N 1
ATOM 721 C CA . VAL A 1 92 ? 26.839 -14.793 -4.320 1.00 52.88 92 VAL A CA 1
ATOM 722 C C . VAL A 1 92 ? 28.301 -15.261 -4.353 1.00 52.88 92 VAL A C 1
ATOM 724 O O . VAL A 1 92 ? 29.195 -14.466 -4.639 1.00 52.88 92 VAL A O 1
ATOM 727 N N . GLN A 1 93 ? 28.560 -16.564 -4.173 1.00 47.88 93 GLN A N 1
ATOM 728 C CA . GLN A 1 93 ? 29.912 -17.133 -4.298 1.00 47.88 93 GLN A CA 1
ATOM 729 C C . GLN A 1 93 ? 30.466 -17.078 -5.730 1.00 47.88 93 GLN A C 1
ATOM 731 O O . GLN A 1 93 ? 31.684 -17.067 -5.917 1.00 47.88 93 GLN A O 1
ATOM 736 N N . ARG A 1 94 ? 29.603 -17.000 -6.752 1.00 48.22 94 ARG A N 1
ATOM 737 C CA . ARG A 1 94 ? 30.044 -16.955 -8.153 1.00 48.22 94 ARG A CA 1
ATOM 738 C C . ARG A 1 94 ? 30.624 -15.593 -8.546 1.00 48.22 94 ARG A C 1
ATOM 740 O O . ARG A 1 94 ? 31.509 -15.544 -9.394 1.00 48.22 94 ARG A O 1
ATOM 747 N N . MET A 1 95 ? 30.190 -14.502 -7.905 1.00 45.66 95 MET A N 1
ATOM 748 C CA . MET A 1 95 ? 30.723 -13.156 -8.170 1.00 45.66 95 MET A CA 1
ATOM 749 C C . MET A 1 95 ? 32.070 -12.890 -7.484 1.00 45.66 95 MET A C 1
ATOM 751 O O . MET A 1 95 ? 32.854 -12.087 -7.981 1.00 45.66 95 MET A O 1
ATOM 755 N N . SER A 1 96 ? 32.377 -13.580 -6.380 1.00 48.47 96 SER A N 1
ATOM 756 C CA . SER A 1 96 ? 33.686 -13.478 -5.710 1.00 48.47 96 SER A CA 1
ATOM 757 C C . SER A 1 96 ? 34.769 -14.331 -6.378 1.00 48.47 96 SER A C 1
ATOM 759 O O . SER A 1 96 ? 35.952 -14.030 -6.246 1.00 48.47 96 SER A O 1
ATOM 761 N N . ASN A 1 97 ? 34.369 -15.352 -7.141 1.00 49.19 97 ASN A N 1
ATOM 762 C CA . ASN A 1 97 ? 35.270 -16.307 -7.782 1.00 49.19 97 ASN A CA 1
ATOM 763 C C . ASN A 1 97 ? 35.142 -16.253 -9.314 1.00 49.19 97 ASN A C 1
ATOM 765 O O . ASN A 1 97 ? 35.048 -17.286 -9.976 1.00 49.19 97 ASN A O 1
ATOM 769 N N . ALA A 1 98 ? 35.141 -15.059 -9.913 1.00 45.25 98 ALA A N 1
ATOM 770 C CA . ALA A 1 98 ? 35.295 -14.918 -11.361 1.00 45.25 98 ALA A CA 1
ATOM 771 C C . ALA A 1 98 ? 36.760 -15.173 -11.764 1.00 45.25 98 ALA A C 1
ATOM 773 O O . ALA A 1 98 ? 37.479 -14.256 -12.134 1.00 45.25 98 ALA A O 1
ATOM 774 N N . ASN A 1 99 ? 37.194 -16.426 -11.621 1.00 48.94 99 ASN A N 1
ATOM 775 C CA . ASN A 1 99 ? 38.349 -17.045 -12.266 1.00 48.94 99 ASN A CA 1
ATOM 776 C C . ASN A 1 99 ? 38.204 -18.567 -12.116 1.00 48.94 99 ASN A C 1
ATOM 778 O O . ASN A 1 99 ? 38.761 -19.154 -11.195 1.00 48.94 99 ASN A O 1
ATOM 782 N N . THR A 1 100 ? 37.403 -19.201 -12.975 1.00 38.31 100 THR A N 1
ATOM 783 C CA . THR A 1 100 ? 37.745 -20.418 -13.743 1.00 38.31 100 THR A CA 1
ATOM 784 C C . THR A 1 100 ? 36.504 -21.008 -14.422 1.00 38.31 100 THR A C 1
ATOM 786 O O . THR A 1 100 ? 35.399 -21.030 -13.891 1.00 38.31 100 THR A O 1
ATOM 789 N N . SER A 1 101 ? 36.737 -21.425 -15.662 1.00 47.28 101 SER A N 1
ATOM 790 C CA . SER A 1 101 ? 35.829 -22.033 -16.631 1.00 47.28 101 SER A CA 1
ATOM 791 C C . SER A 1 101 ? 35.062 -23.245 -16.090 1.00 47.28 101 SER A C 1
ATOM 793 O O . SER A 1 101 ? 35.671 -24.115 -15.474 1.00 47.28 101 SER A O 1
ATOM 795 N N . ASN A 1 102 ? 33.759 -23.335 -16.387 1.00 43.59 102 ASN A N 1
ATOM 796 C CA . ASN A 1 102 ? 33.131 -24.433 -17.146 1.00 43.59 102 ASN A CA 1
ATOM 797 C C . ASN A 1 102 ? 31.601 -24.428 -16.986 1.00 43.59 102 ASN A C 1
ATOM 799 O O . ASN A 1 102 ? 31.059 -24.230 -15.898 1.00 43.59 102 ASN A O 1
ATOM 803 N N . ASP A 1 103 ? 30.932 -24.661 -18.113 1.00 49.75 103 ASP A N 1
ATOM 804 C CA . ASP A 1 103 ? 29.504 -24.925 -18.246 1.00 49.75 103 ASP A CA 1
ATOM 805 C C . ASP A 1 103 ? 29.022 -26.060 -17.335 1.00 49.75 103 ASP A C 1
ATOM 807 O O . ASP A 1 103 ? 29.585 -27.153 -17.338 1.00 49.75 103 ASP A O 1
ATOM 811 N N . ALA A 1 104 ? 27.910 -25.822 -16.637 1.00 37.09 104 ALA A N 1
ATOM 812 C CA . ALA A 1 104 ? 26.929 -26.851 -16.301 1.00 37.09 104 ALA A CA 1
ATOM 813 C C . ALA A 1 104 ? 25.602 -26.184 -15.911 1.00 37.09 104 ALA A C 1
ATOM 815 O O . ALA A 1 104 ? 25.481 -25.544 -14.865 1.00 37.09 104 ALA A O 1
ATOM 816 N N . ALA A 1 105 ? 24.588 -26.354 -16.759 1.00 52.47 105 ALA A N 1
ATOM 817 C CA . ALA A 1 105 ? 23.200 -26.138 -16.385 1.00 52.47 105 ALA A CA 1
ATOM 818 C C . ALA A 1 105 ? 22.813 -27.177 -15.329 1.00 52.47 105 ALA A C 1
ATOM 820 O O . ALA A 1 105 ? 22.867 -28.364 -15.621 1.00 52.47 105 ALA A O 1
ATOM 821 N N . HIS A 1 106 ? 22.401 -26.765 -14.130 1.00 38.84 106 HIS A N 1
ATOM 822 C CA . HIS A 1 106 ? 21.700 -27.664 -13.214 1.00 38.84 106 HIS A CA 1
ATOM 823 C C . HIS A 1 106 ? 20.722 -26.889 -12.331 1.00 38.84 106 HIS A C 1
ATOM 825 O O . HIS A 1 106 ? 21.110 -26.093 -11.477 1.00 38.84 106 HIS A O 1
ATOM 831 N N . SER A 1 107 ? 19.438 -27.179 -12.548 1.00 61.06 107 SER A N 1
ATOM 832 C CA . SER A 1 107 ? 18.321 -26.857 -11.667 1.00 61.06 107 SER A CA 1
ATOM 833 C C . SER A 1 107 ? 18.656 -27.198 -10.218 1.00 61.06 107 SER A C 1
ATOM 835 O O . SER A 1 107 ? 18.968 -28.359 -9.932 1.00 61.06 107 SER A O 1
ATOM 837 N N . LYS A 1 108 ? 18.525 -26.246 -9.291 1.00 41.28 108 LYS A N 1
ATOM 838 C CA . LYS A 1 108 ? 18.475 -26.564 -7.862 1.00 41.28 108 LYS A CA 1
ATOM 839 C C . LYS A 1 108 ? 17.444 -25.695 -7.159 1.00 41.28 108 LYS A C 1
ATOM 841 O O . LYS A 1 108 ? 17.593 -24.487 -7.038 1.00 41.28 108 LYS A O 1
ATOM 846 N N . CYS A 1 109 ? 16.386 -26.381 -6.734 1.00 43.84 109 CYS A N 1
ATOM 847 C CA . CYS A 1 109 ? 15.476 -25.984 -5.675 1.00 43.84 109 CYS A CA 1
ATOM 848 C C . CYS A 1 109 ? 16.293 -25.437 -4.497 1.00 43.84 109 CYS A C 1
ATOM 850 O O . CYS A 1 109 ? 17.197 -26.124 -4.015 1.00 43.84 109 CYS A O 1
ATOM 852 N N . CYS A 1 110 ? 16.003 -24.213 -4.062 1.00 48.12 110 CYS A N 1
ATOM 853 C CA . CYS A 1 110 ? 16.620 -23.644 -2.872 1.00 48.12 110 CYS A CA 1
ATOM 854 C C . CYS A 1 110 ? 16.239 -24.515 -1.659 1.00 48.12 110 CYS A C 1
ATOM 856 O O . CYS A 1 110 ? 15.044 -24.737 -1.449 1.00 48.12 110 CYS A O 1
ATOM 858 N N . PRO A 1 111 ? 17.199 -25.031 -0.872 1.00 46.72 111 PRO A N 1
ATOM 859 C CA . PRO A 1 111 ? 16.878 -25.670 0.396 1.00 46.72 111 PRO A CA 1
ATOM 860 C C . PRO A 1 111 ? 16.417 -24.607 1.407 1.00 46.72 111 PRO A C 1
ATOM 862 O O . PRO A 1 111 ? 16.961 -23.506 1.455 1.00 46.72 111 PRO A O 1
ATOM 865 N N . THR A 1 112 ? 15.382 -24.937 2.180 1.00 47.62 112 THR A N 1
ATOM 866 C CA . THR A 1 112 ? 14.579 -24.026 3.023 1.00 47.62 112 THR A CA 1
ATOM 867 C C . THR A 1 112 ? 15.268 -23.529 4.303 1.00 47.62 112 THR A C 1
ATOM 869 O O . THR A 1 112 ? 14.672 -22.765 5.055 1.00 47.62 112 THR A O 1
ATOM 872 N N . ASP A 1 113 ? 16.529 -23.856 4.560 1.00 46.22 113 ASP A N 1
ATOM 873 C CA . ASP A 1 113 ? 17.144 -23.533 5.851 1.00 46.22 113 ASP A CA 1
ATOM 874 C C . ASP A 1 113 ? 17.885 -22.188 5.833 1.00 46.22 113 ASP A C 1
ATOM 876 O O . ASP A 1 113 ? 19.114 -22.123 5.865 1.00 46.22 113 ASP A O 1
ATOM 880 N N . VAL A 1 114 ? 17.128 -21.085 5.818 1.00 47.12 114 VAL A N 1
ATOM 881 C CA . VAL A 1 114 ? 17.636 -19.783 6.280 1.00 47.12 114 VAL A CA 1
ATOM 882 C C . VAL A 1 114 ? 17.202 -19.606 7.730 1.00 47.12 114 VAL A C 1
ATOM 884 O O . VAL A 1 114 ? 16.109 -19.131 8.034 1.00 47.12 114 VAL A O 1
ATOM 887 N N . GLN A 1 115 ? 18.066 -20.035 8.644 1.00 41.22 115 GLN A N 1
ATOM 888 C CA . GLN A 1 115 ? 17.875 -19.867 10.078 1.00 41.22 115 GLN A CA 1
ATOM 889 C C . GLN A 1 115 ? 18.142 -18.400 10.438 1.00 41.22 115 GLN A C 1
ATOM 891 O O . GLN A 1 115 ? 19.287 -17.952 10.482 1.00 41.22 115 GLN A O 1
ATOM 896 N N . TYR A 1 116 ? 17.076 -17.626 10.654 1.00 45.62 116 TYR A N 1
ATOM 897 C CA . TYR A 1 116 ? 17.190 -16.275 11.195 1.00 45.62 116 TYR A CA 1
ATOM 898 C C . TYR A 1 116 ? 17.754 -16.362 12.616 1.00 45.62 116 TYR A C 1
ATOM 900 O O . TYR A 1 116 ? 17.111 -16.901 13.519 1.00 45.62 116 TYR A O 1
ATOM 908 N N . VAL A 1 117 ? 18.964 -15.838 12.815 1.00 39.03 117 VAL A N 1
ATOM 909 C CA . VAL A 1 117 ? 19.543 -15.650 14.147 1.00 39.03 117 VAL A CA 1
ATOM 910 C C . VAL A 1 117 ? 18.745 -14.539 14.830 1.00 39.03 117 VAL A C 1
ATOM 912 O O . VAL A 1 117 ? 18.969 -13.356 14.590 1.00 39.03 117 VAL A O 1
ATOM 915 N N . LEU A 1 118 ? 17.756 -14.921 15.638 1.00 37.66 118 LEU A N 1
ATOM 916 C CA . LEU A 1 118 ? 17.142 -14.021 16.606 1.00 37.66 118 LEU A CA 1
ATOM 917 C C . LEU A 1 118 ? 18.161 -13.806 17.724 1.00 37.66 118 LEU A C 1
ATOM 919 O O . LEU A 1 118 ? 18.329 -14.656 18.598 1.00 37.66 118 LEU A O 1
ATOM 923 N N . GLU A 1 119 ? 18.865 -12.680 17.679 1.00 36.66 119 GLU A N 1
ATOM 924 C CA . GLU A 1 119 ? 19.690 -12.233 18.794 1.00 36.66 119 GLU A CA 1
ATOM 925 C C . GLU A 1 119 ? 18.763 -11.767 19.924 1.00 36.66 119 GLU A C 1
ATOM 927 O O . GLU A 1 119 ? 18.334 -10.617 20.002 1.00 36.66 119 GLU A O 1
ATOM 932 N N . SER A 1 120 ? 18.392 -12.721 20.777 1.00 40.28 120 SER A N 1
ATOM 933 C CA . SER A 1 120 ? 17.784 -12.465 22.076 1.00 40.28 120 SER A CA 1
ATOM 934 C C . SER A 1 120 ? 18.856 -11.859 22.979 1.00 40.28 120 SER A C 1
ATOM 936 O O . SER A 1 120 ? 19.715 -12.571 23.492 1.00 40.28 120 SER A O 1
ATOM 938 N N . THR A 1 121 ? 18.815 -10.547 23.186 1.00 41.62 121 THR A N 1
ATOM 939 C CA . THR A 1 121 ? 19.487 -9.913 24.325 1.00 41.62 121 THR A CA 1
ATOM 940 C C . THR A 1 121 ? 18.430 -9.566 25.360 1.00 41.62 121 THR A C 1
ATOM 942 O O . THR A 1 121 ? 17.731 -8.560 25.277 1.00 41.62 121 THR A O 1
ATOM 945 N N . ALA A 1 122 ? 18.289 -10.475 26.322 1.00 37.19 122 ALA A N 1
ATOM 946 C CA . ALA A 1 122 ? 17.655 -10.212 27.600 1.00 37.19 122 ALA A CA 1
ATOM 947 C C . ALA A 1 122 ? 18.729 -9.721 28.578 1.00 37.19 122 ALA A C 1
ATOM 949 O O . ALA A 1 122 ? 19.741 -10.401 28.761 1.00 37.19 122 ALA A O 1
ATOM 950 N N . ALA A 1 123 ? 18.484 -8.573 29.204 1.00 42.03 123 ALA A N 1
ATOM 951 C CA . ALA A 1 123 ? 18.974 -8.215 30.531 1.00 42.03 123 ALA A CA 1
ATOM 952 C C . ALA A 1 123 ? 18.024 -7.172 31.129 1.00 42.03 123 ALA A C 1
ATOM 954 O O . ALA A 1 123 ? 17.759 -6.164 30.435 1.00 42.03 123 ALA A O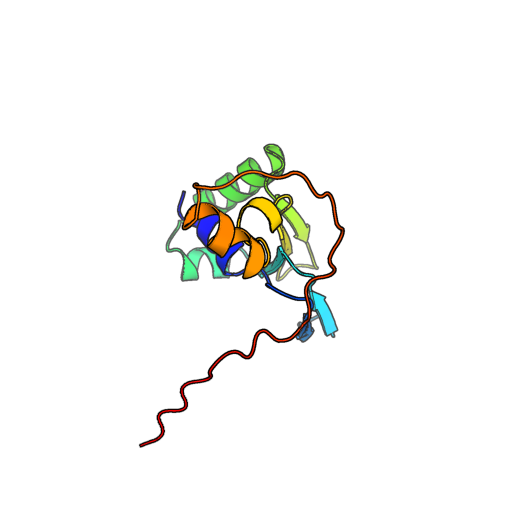 1
#

pLDDT: mean 79.89, std 22.48, range [36.66, 98.44]

Foldseek 3Di:
DQLLVVLLVQFDQAWDWDQDPVGTDIRGGQKDKDDLVRSCVVRVDDSVVSVVVVVVCVVVLQWDWADPPDGIIMIGGRPSCVPNPPDQVVVVVCVVPPDDDDDDDDDDDRDPDPDPPPPDDDD

Radius 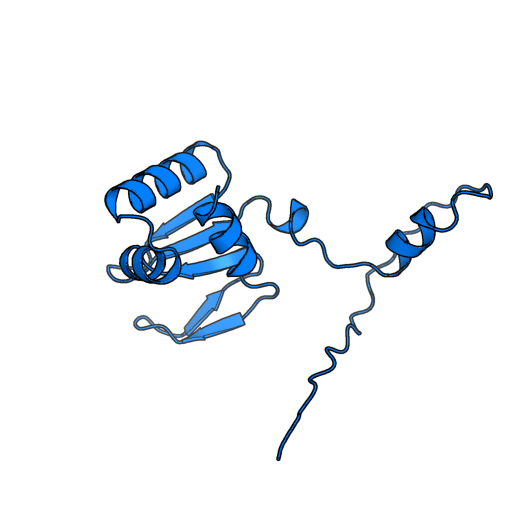of gyration: 18.95 Å; chains: 1; bounding box: 52×42×49 Å

Organism: NCBI:txid913081